Protein AF-R7QYM5-F1 (afdb_monomer_lite)

Foldseek 3Di:
DQPQQCPVVVVVVCVVPVVLVVQEDECEQPLVVLLVVLVCLLPHDDGGHYYYHHNPNVSSVCSCVSNQNNDLEDEEAQPPCLLPLHAYEHEAHPDPVSQVSQVVSVVLLRYHHYDDDDVSSVVVVVCVVPPVVSSVSNNVSSVVCVVVCSSCVVVVVVVVVVVPDD

Secondary structure (DSSP, 8-state):
-B-TT-HHHHHHHHHH-GGGGGTEEEEET-HHHHHHHHHHTTTS---SEEEEE-SSHHHHHHHHHHHGGG-S-EEE-SSGGGGSSS-EEEBPPSSGGGHHHHHHHHHHTSBPPPB-SHHHHHHHHHHHHH-HHHHHHHHHHHHHHHHTTGGGHHHHHHHHHHHT--

Radius of gyration: 17.26 Å; chains: 1; bounding box: 37×49×41 Å

Sequence (166 aa):
MNVGDYRNVWEELVKEIPEMKSLSTEHFNQWEETEHFAKEALTGEVEGIHGFWHENIFEAVYCTNLLMRSVDVLVTKPSELAFYPVPKLFIKRVGKHEMWGAIHSAEIGDGTLECRDIPHTLQMIDLFLKEDGLLFDMCDNIVKNKSIGIYDGAYKVVELAMGLKK

pLDDT: mean 94.82, std 3.65, range [67.62, 98.44]

Structure (mmCIF, N/CA/C/O backbone):
data_AF-R7QYM5-F1
#
_entry.id   AF-R7QYM5-F1
#
loop_
_atom_site.group_PDB
_atom_site.id
_atom_site.type_symbol
_atom_site.label_atom_id
_atom_site.label_alt_id
_atom_site.label_comp_id
_atom_site.label_asym_id
_atom_site.label_entity_id
_atom_site.label_seq_id
_atom_site.pdbx_PDB_ins_code
_atom_site.Cartn_x
_atom_site.Cartn_y
_atom_site.Cartn_z
_atom_site.occupancy
_atom_site.B_iso_or_equiv
_atom_site.auth_seq_id
_atom_site.auth_comp_id
_atom_site.auth_asym_id
_atom_site.auth_atom_id
_atom_site.pdbx_PDB_model_num
ATOM 1 N N . MET A 1 1 ? 3.372 0.257 -8.041 1.00 94.00 1 MET A N 1
ATOM 2 C CA . MET A 1 1 ? 4.434 0.907 -7.247 1.00 94.00 1 MET A CA 1
ATOM 3 C C . MET A 1 1 ? 4.184 2.404 -7.207 1.00 94.00 1 MET A C 1
ATOM 5 O O . MET A 1 1 ? 4.295 3.052 -8.238 1.00 94.00 1 MET A O 1
ATOM 9 N N . ASN A 1 2 ? 3.830 2.946 -6.043 1.00 94.88 2 ASN A N 1
ATOM 10 C CA . ASN A 1 2 ? 3.767 4.393 -5.834 1.00 94.88 2 ASN A CA 1
ATOM 11 C C . ASN A 1 2 ? 5.110 4.865 -5.255 1.00 94.88 2 ASN A C 1
ATOM 13 O O . ASN A 1 2 ? 5.497 4.388 -4.189 1.00 94.88 2 ASN A O 1
ATOM 17 N N . VAL A 1 3 ? 5.814 5.764 -5.948 1.00 95.25 3 VAL A N 1
ATOM 18 C CA . VAL A 1 3 ? 7.074 6.369 -5.465 1.00 95.25 3 VAL A CA 1
ATOM 19 C C . VAL A 1 3 ? 6.871 7.773 -4.877 1.00 95.25 3 VAL A C 1
ATOM 21 O O . VAL A 1 3 ? 7.838 8.471 -4.580 1.00 95.25 3 VAL A O 1
ATOM 24 N N . GLY A 1 4 ? 5.616 8.1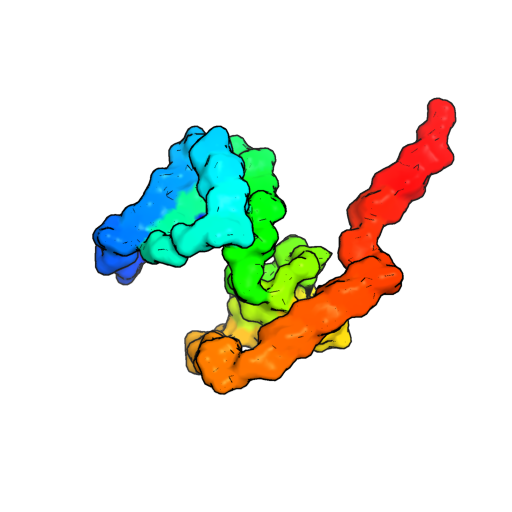88 -4.681 1.00 94.31 4 GLY A N 1
ATOM 25 C CA . GLY A 1 4 ? 5.267 9.494 -4.135 1.00 94.31 4 GLY A CA 1
ATOM 26 C C . GLY A 1 4 ? 5.723 10.625 -5.054 1.00 94.31 4 GLY A C 1
ATOM 27 O O . GLY A 1 4 ? 5.494 10.579 -6.261 1.00 94.31 4 GLY A O 1
ATOM 28 N N . ASP A 1 5 ? 6.381 11.624 -4.475 1.00 95.00 5 ASP A N 1
ATOM 29 C CA . ASP A 1 5 ? 6.978 12.774 -5.158 1.00 95.00 5 ASP A CA 1
ATOM 30 C C . ASP A 1 5 ? 8.458 12.553 -5.538 1.00 95.00 5 ASP A C 1
ATOM 32 O O . ASP A 1 5 ? 9.085 13.408 -6.166 1.00 95.00 5 ASP A O 1
ATOM 36 N N . TYR A 1 6 ? 9.011 11.363 -5.279 1.00 94.69 6 TYR A N 1
ATOM 37 C CA . TYR A 1 6 ? 10.422 11.034 -5.506 1.00 94.69 6 TYR A CA 1
ATOM 38 C C . TYR A 1 6 ? 10.674 10.323 -6.844 1.00 94.69 6 TYR A C 1
ATOM 40 O O . TYR A 1 6 ? 10.908 9.114 -6.898 1.00 94.69 6 TYR A O 1
ATOM 48 N N . ARG A 1 7 ? 10.694 11.079 -7.949 1.00 95.38 7 ARG A N 1
ATOM 49 C CA . ARG A 1 7 ? 10.944 10.529 -9.300 1.00 95.38 7 ARG A CA 1
ATOM 50 C C . ARG A 1 7 ? 12.256 9.751 -9.399 1.00 95.38 7 ARG A C 1
ATOM 52 O O . ARG A 1 7 ? 12.322 8.714 -10.054 1.00 95.38 7 ARG A O 1
ATOM 59 N N . ASN A 1 8 ? 13.291 10.244 -8.727 1.00 96.44 8 ASN A N 1
ATOM 60 C CA . ASN A 1 8 ? 14.618 9.637 -8.723 1.00 96.44 8 ASN A CA 1
ATOM 61 C C . ASN A 1 8 ? 14.597 8.189 -8.209 1.00 96.44 8 ASN A C 1
ATOM 63 O O . ASN A 1 8 ? 15.377 7.378 -8.688 1.00 96.44 8 ASN A O 1
ATOM 67 N N . VAL A 1 9 ? 13.681 7.841 -7.295 1.00 94.62 9 VAL A N 1
ATOM 68 C CA . VAL A 1 9 ? 13.543 6.465 -6.792 1.00 94.62 9 VAL A CA 1
ATOM 69 C C . VAL A 1 9 ? 13.113 5.522 -7.914 1.00 94.62 9 VAL A C 1
ATOM 71 O O . VAL A 1 9 ? 13.664 4.434 -8.045 1.00 94.62 9 VAL A O 1
ATOM 74 N N . TRP A 1 10 ? 12.168 5.933 -8.764 1.00 96.12 10 TRP A N 1
ATOM 75 C CA . TRP A 1 10 ? 11.780 5.132 -9.927 1.00 96.12 10 TRP A CA 1
ATOM 76 C C . TRP A 1 10 ? 12.926 4.982 -10.930 1.00 96.12 10 TRP A C 1
ATOM 78 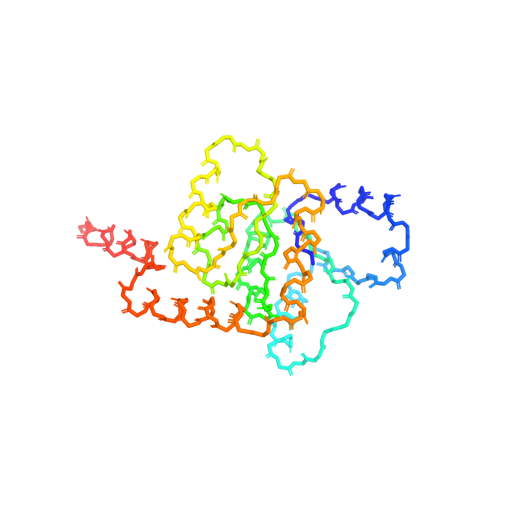O O . TRP A 1 10 ? 13.191 3.886 -11.418 1.00 96.12 10 TRP A O 1
ATOM 88 N N . GLU A 1 11 ? 13.629 6.077 -11.220 1.00 95.81 11 GLU A N 1
ATOM 89 C CA . GLU A 1 11 ? 14.757 6.071 -12.155 1.00 95.81 11 GLU A CA 1
ATOM 90 C C . GLU A 1 11 ? 15.901 5.167 -11.669 1.00 95.81 11 GLU A C 1
ATOM 92 O O . GLU A 1 11 ? 16.497 4.441 -12.467 1.00 95.81 11 GLU A O 1
ATOM 97 N N . GLU A 1 12 ? 16.179 5.165 -10.363 1.00 96.69 12 GLU A N 1
ATOM 98 C CA . GLU A 1 12 ? 17.129 4.250 -9.726 1.00 96.69 12 GLU A CA 1
ATOM 99 C C . GLU A 1 12 ? 16.670 2.791 -9.842 1.00 96.69 12 GLU A C 1
ATOM 101 O O . GLU A 1 12 ? 17.458 1.954 -10.277 1.00 96.69 12 GLU A O 1
ATOM 106 N N . LEU A 1 13 ? 15.395 2.490 -9.568 1.00 95.06 13 LEU A N 1
ATOM 107 C CA . LEU A 1 13 ? 14.843 1.135 -9.702 1.00 95.06 13 LEU A CA 1
ATOM 108 C C . LEU A 1 13 ? 14.967 0.589 -11.129 1.00 95.06 13 LEU A C 1
ATOM 110 O O . LEU A 1 13 ? 15.445 -0.526 -11.324 1.00 95.06 13 LEU A O 1
ATOM 114 N N . VAL A 1 14 ? 14.596 1.382 -12.138 1.00 95.06 14 VAL A N 1
ATOM 115 C CA . VAL A 1 14 ? 14.703 0.982 -13.552 1.00 95.06 14 VAL A CA 1
ATOM 116 C C . VAL A 1 14 ? 16.164 0.812 -13.978 1.00 95.06 14 VAL A C 1
ATOM 118 O O . VAL A 1 14 ? 16.474 -0.014 -14.835 1.00 95.06 14 VAL A O 1
ATOM 121 N N . LYS A 1 15 ? 17.086 1.581 -13.390 1.00 96.44 15 LYS A N 1
ATOM 122 C CA . LYS A 1 15 ? 18.524 1.437 -13.640 1.00 96.44 15 LYS A CA 1
ATOM 123 C C . LYS A 1 15 ? 19.097 0.172 -12.997 1.00 96.44 15 LYS A C 1
ATOM 125 O O . LYS A 1 15 ? 19.960 -0.461 -13.602 1.00 96.44 15 LYS A O 1
ATOM 130 N N . GLU A 1 16 ? 18.663 -0.166 -11.787 1.00 96.81 16 GLU A N 1
ATOM 131 C CA . GLU A 1 16 ? 19.101 -1.367 -11.067 1.00 96.81 16 GLU A CA 1
ATOM 132 C C . GLU A 1 16 ? 18.481 -2.651 -11.629 1.00 96.81 16 GLU A C 1
ATOM 134 O O . GLU A 1 16 ? 19.131 -3.695 -11.607 1.00 96.81 16 GLU A O 1
ATOM 139 N N . ILE A 1 17 ? 17.264 -2.564 -12.176 1.00 95.88 17 ILE A N 1
ATOM 140 C CA . ILE A 1 17 ? 16.510 -3.682 -12.755 1.00 95.88 17 ILE A CA 1
ATOM 141 C C . ILE A 1 17 ? 16.057 -3.303 -14.179 1.00 95.88 17 ILE A C 1
ATOM 143 O O . ILE A 1 17 ? 14.893 -2.951 -14.389 1.00 95.88 17 ILE A O 1
ATOM 147 N N . PRO A 1 18 ? 16.950 -3.347 -15.187 1.00 94.38 18 PRO A N 1
ATOM 148 C CA . PRO A 1 18 ? 16.631 -2.921 -16.553 1.00 94.38 18 PRO A CA 1
ATOM 149 C C . PRO A 1 18 ? 15.433 -3.648 -17.182 1.00 94.38 18 PRO A C 1
ATOM 151 O O . PRO A 1 18 ? 14.701 -3.060 -17.980 1.00 94.38 18 PRO A O 1
ATOM 154 N N . GLU A 1 19 ? 15.205 -4.907 -16.807 1.00 95.00 19 GLU A N 1
ATOM 155 C CA . GLU A 1 19 ? 14.088 -5.744 -17.259 1.00 95.00 19 GLU A CA 1
ATOM 156 C C . GLU A 1 19 ? 12.722 -5.188 -16.833 1.00 95.00 19 GLU A C 1
ATOM 158 O O . GLU A 1 19 ? 11.716 -5.431 -17.500 1.00 95.00 19 GLU A O 1
ATOM 163 N N . MET A 1 20 ? 12.680 -4.393 -15.758 1.00 94.38 20 MET A N 1
ATOM 164 C CA . MET A 1 20 ? 11.466 -3.732 -15.282 1.00 94.38 20 MET A CA 1
ATOM 165 C C . MET A 1 20 ? 10.869 -2.828 -16.362 1.00 94.38 20 MET A C 1
ATOM 167 O O . MET A 1 20 ? 9.651 -2.764 -16.498 1.00 94.38 20 MET A O 1
ATOM 171 N N . LYS A 1 21 ? 11.717 -2.181 -17.172 1.00 91.81 21 LYS A N 1
ATOM 172 C CA . LYS A 1 21 ? 11.295 -1.192 -18.170 1.00 91.81 21 LYS A CA 1
ATOM 173 C C . LYS A 1 21 ? 10.370 -1.765 -19.240 1.00 91.81 21 LYS A C 1
ATOM 175 O O . LYS A 1 21 ? 9.503 -1.057 -19.734 1.00 91.81 21 LYS A O 1
ATOM 180 N N . SER A 1 22 ? 10.560 -3.024 -19.636 1.00 94.06 22 SER A N 1
ATOM 181 C CA . SER A 1 22 ? 9.686 -3.659 -20.632 1.00 94.06 22 SER A CA 1
ATOM 182 C C . SER A 1 22 ? 8.383 -4.190 -20.039 1.00 94.06 22 SER A C 1
ATOM 184 O O . SER A 1 22 ? 7.503 -4.593 -20.790 1.00 94.06 22 SER A O 1
ATOM 186 N N . LEU A 1 23 ? 8.277 -4.227 -18.710 1.00 95.25 23 LEU A N 1
ATOM 187 C CA . LEU A 1 23 ? 7.117 -4.727 -17.974 1.00 95.25 23 LEU A CA 1
ATOM 188 C C . LEU A 1 23 ? 6.338 -3.603 -17.287 1.00 95.25 23 LEU A C 1
ATOM 190 O O . LEU A 1 23 ? 5.318 -3.882 -16.655 1.00 95.25 23 LEU A O 1
ATOM 194 N N . SER A 1 24 ? 6.823 -2.359 -17.367 1.00 96.44 24 SER A N 1
ATOM 195 C CA . SER A 1 24 ? 6.255 -1.238 -16.638 1.00 96.44 24 SER A CA 1
ATOM 196 C C . SER A 1 24 ? 5.418 -0.296 -17.498 1.00 96.44 24 SER A C 1
ATOM 198 O O . SER A 1 24 ? 5.742 -0.004 -18.647 1.00 96.44 24 SER A O 1
ATOM 200 N N . THR A 1 25 ? 4.345 0.216 -16.897 1.00 96.94 25 THR A N 1
ATOM 201 C CA . THR A 1 25 ? 3.546 1.333 -17.414 1.00 96.94 25 THR A CA 1
ATOM 202 C C . THR A 1 25 ? 3.657 2.499 -16.435 1.00 96.94 25 THR A C 1
ATOM 204 O O . THR A 1 25 ? 3.431 2.323 -15.236 1.00 96.94 25 THR A O 1
ATOM 207 N N . GLU A 1 26 ? 4.026 3.680 -16.926 1.00 97.00 26 GLU A N 1
ATOM 208 C CA . GLU A 1 26 ? 4.254 4.882 -16.114 1.00 97.00 26 GLU A CA 1
ATOM 209 C C . GLU A 1 26 ? 3.028 5.810 -16.145 1.00 97.00 26 GLU A C 1
ATOM 211 O O . GLU A 1 26 ? 2.658 6.318 -17.197 1.00 97.00 26 GLU A O 1
ATOM 216 N N . HIS A 1 27 ? 2.442 6.068 -14.975 1.00 96.94 27 HIS A N 1
ATOM 217 C CA . HIS A 1 27 ? 1.273 6.932 -14.741 1.00 96.94 27 HIS A CA 1
ATOM 218 C C . HIS A 1 27 ? 1.722 8.271 -14.130 1.00 96.94 27 HIS A C 1
ATOM 220 O O . HIS A 1 27 ? 1.318 8.654 -13.031 1.00 96.94 27 HIS A O 1
ATOM 226 N N . PHE A 1 28 ? 2.692 8.931 -14.765 1.00 97.56 28 PHE A N 1
ATOM 227 C CA . PHE A 1 28 ? 3.466 10.023 -14.153 1.00 97.56 28 PHE A CA 1
ATOM 228 C C . PHE A 1 28 ? 2.851 11.400 -14.378 1.00 97.56 28 PHE A C 1
ATOM 230 O O . PHE A 1 28 ? 2.682 11.809 -15.523 1.00 97.56 28 PHE A O 1
ATOM 237 N N . ASN A 1 29 ? 2.580 12.139 -13.295 1.00 97.44 29 ASN A N 1
ATOM 238 C CA . ASN A 1 29 ? 1.915 13.451 -13.318 1.00 97.44 29 ASN A CA 1
ATOM 239 C C . ASN A 1 29 ? 0.569 13.449 -14.074 1.00 97.44 29 ASN A C 1
ATOM 241 O O . ASN A 1 29 ? 0.148 14.470 -14.619 1.00 97.44 29 ASN A O 1
ATOM 245 N N . GLN A 1 30 ? -0.107 12.300 -14.125 1.00 96.38 30 GLN A N 1
ATOM 246 C CA . GLN A 1 30 ? -1.403 12.125 -14.779 1.00 96.38 30 GLN A CA 1
ATOM 247 C C . GLN A 1 30 ? -2.442 11.738 -13.725 1.00 96.38 30 GLN A C 1
ATOM 249 O O . GLN A 1 30 ? -2.755 10.564 -13.526 1.00 96.38 30 GLN A O 1
ATOM 254 N N . TRP A 1 31 ? -2.934 12.732 -12.979 1.00 97.44 31 TRP A N 1
ATOM 255 C CA . TRP A 1 31 ? -3.853 12.484 -11.865 1.00 97.44 31 TRP A CA 1
ATOM 256 C C . TRP A 1 31 ? -5.167 11.836 -12.317 1.00 97.44 31 TRP A C 1
ATOM 258 O O . TRP A 1 31 ? -5.570 10.822 -11.754 1.00 97.44 31 TRP A O 1
ATOM 268 N N . GLU A 1 32 ? -5.780 12.346 -13.389 1.00 97.94 32 GLU A N 1
ATOM 269 C CA . GLU A 1 32 ? -7.021 11.776 -13.937 1.00 97.94 32 GLU A CA 1
ATOM 270 C C . GLU A 1 32 ? -6.836 10.313 -14.381 1.00 97.94 32 GLU A C 1
ATOM 272 O O . GLU A 1 32 ? -7.713 9.478 -14.157 1.00 97.94 32 GLU A O 1
ATOM 277 N N . GLU A 1 33 ? -5.675 9.974 -14.955 1.00 97.31 33 GLU A N 1
ATOM 278 C CA . GLU A 1 33 ? -5.325 8.591 -15.304 1.00 97.31 33 GLU A CA 1
ATOM 279 C C . GLU A 1 33 ? -5.160 7.729 -14.047 1.00 97.31 33 GLU A C 1
ATOM 281 O O . GLU A 1 33 ? -5.674 6.617 -13.999 1.00 97.31 33 GLU A O 1
ATOM 286 N N . THR A 1 34 ? -4.519 8.252 -12.997 1.00 97.69 34 THR A N 1
ATOM 287 C CA . THR A 1 34 ? -4.376 7.553 -11.708 1.00 97.69 34 THR A CA 1
ATOM 288 C C . THR A 1 34 ? -5.741 7.243 -11.089 1.00 97.69 34 THR A C 1
ATOM 290 O O . THR A 1 34 ? -5.970 6.127 -10.620 1.00 97.69 34 THR A O 1
ATOM 293 N N . GLU A 1 35 ? -6.667 8.205 -11.101 1.00 97.94 35 GLU A N 1
ATOM 294 C CA . GLU A 1 35 ? -8.038 8.012 -10.617 1.00 97.94 35 GLU A CA 1
ATOM 295 C C . GLU A 1 35 ? -8.794 6.974 -11.448 1.00 97.94 35 GLU A C 1
ATOM 297 O O . GLU A 1 35 ? -9.496 6.120 -10.895 1.00 97.94 35 GLU A O 1
ATOM 302 N N . HIS A 1 36 ? -8.644 7.035 -12.773 1.00 97.81 36 HIS A N 1
ATOM 303 C CA . HIS A 1 36 ? -9.259 6.087 -13.689 1.00 97.81 36 HIS A CA 1
ATOM 304 C C . HIS A 1 36 ? -8.723 4.670 -13.468 1.00 97.81 36 HIS A C 1
ATOM 306 O O . HIS A 1 36 ? -9.510 3.760 -13.206 1.00 97.81 36 HIS A O 1
ATOM 312 N N . PHE A 1 37 ? -7.400 4.510 -13.451 1.00 97.81 37 PHE A N 1
ATOM 313 C CA . PHE A 1 37 ? -6.720 3.248 -13.187 1.00 97.81 37 PHE A CA 1
ATOM 314 C C . PHE A 1 37 ? -7.163 2.645 -11.853 1.00 97.81 37 PHE A C 1
ATOM 316 O O . PHE A 1 37 ? -7.582 1.491 -11.801 1.00 97.81 37 PHE A O 1
ATOM 323 N N . ALA A 1 38 ? -7.136 3.428 -10.768 1.00 97.38 38 ALA A N 1
ATOM 324 C CA . ALA A 1 38 ? -7.520 2.943 -9.444 1.00 97.38 38 ALA A CA 1
ATOM 325 C C . ALA A 1 38 ? -8.986 2.489 -9.391 1.00 97.38 38 ALA A C 1
ATOM 327 O O . ALA A 1 38 ? -9.328 1.580 -8.639 1.00 97.38 38 ALA A O 1
ATOM 328 N N . LYS A 1 39 ? -9.867 3.111 -10.184 1.00 97.44 39 LYS A N 1
ATOM 329 C CA . LYS A 1 39 ? -11.269 2.701 -10.296 1.00 97.44 39 LYS A CA 1
ATOM 330 C C . LYS A 1 39 ? -11.420 1.400 -11.081 1.00 97.44 39 LYS A C 1
ATOM 332 O O . LYS A 1 39 ? -12.203 0.551 -10.663 1.00 97.44 39 LYS A O 1
ATOM 337 N N . GLU A 1 40 ? -10.714 1.252 -12.199 1.00 97.50 40 GLU A N 1
ATOM 338 C CA . GLU A 1 40 ? -10.762 0.037 -13.018 1.00 97.50 40 GLU A CA 1
ATOM 339 C C . GLU A 1 40 ? -10.165 -1.164 -12.280 1.00 97.50 40 GLU A C 1
ATOM 341 O O . GLU A 1 40 ? -10.768 -2.237 -12.276 1.00 97.50 40 GLU A O 1
ATOM 346 N N . ALA A 1 41 ? -9.066 -0.959 -11.553 1.00 96.81 41 ALA A N 1
ATOM 347 C CA . ALA A 1 41 ? -8.376 -1.989 -10.779 1.00 96.81 41 ALA A CA 1
ATOM 348 C C . ALA A 1 41 ? -9.232 -2.630 -9.669 1.00 96.81 41 ALA A C 1
ATOM 350 O O . ALA A 1 41 ? -8.903 -3.708 -9.191 1.00 96.81 41 ALA A O 1
ATOM 351 N N . LEU A 1 42 ? -10.344 -2.010 -9.249 1.00 96.31 42 LEU A N 1
ATOM 352 C CA . LEU A 1 42 ? -11.246 -2.601 -8.247 1.00 96.31 42 LEU A CA 1
ATOM 353 C C . LEU A 1 42 ? -11.939 -3.878 -8.735 1.00 96.31 42 LEU A C 1
ATOM 355 O O . LEU A 1 42 ? -12.387 -4.680 -7.919 1.00 96.31 42 LEU A O 1
ATOM 359 N N . THR A 1 43 ? -12.112 -4.021 -10.048 1.00 95.69 43 THR A N 1
ATOM 360 C CA . THR A 1 43 ? -12.869 -5.133 -10.647 1.00 95.69 43 THR A CA 1
ATOM 361 C C . THR A 1 43 ? -12.218 -5.713 -11.895 1.00 95.69 43 THR A C 1
ATOM 363 O O . THR A 1 43 ? -12.593 -6.803 -12.316 1.00 95.69 43 THR A O 1
ATOM 366 N N . GLY A 1 44 ? -11.320 -4.961 -12.529 1.00 95.00 44 GLY A N 1
ATOM 367 C CA . GLY A 1 44 ? -10.568 -5.390 -13.696 1.00 95.00 44 GLY A CA 1
ATOM 368 C C . GLY A 1 44 ? -9.314 -6.165 -13.314 1.00 95.00 44 GLY A C 1
ATOM 369 O O . GLY A 1 44 ? -8.857 -6.129 -12.174 1.00 95.00 44 GLY A O 1
ATOM 370 N N . GLU A 1 45 ? -8.748 -6.850 -14.299 1.00 94.44 45 GLU A N 1
ATOM 371 C CA . GLU A 1 45 ? -7.435 -7.469 -14.167 1.00 94.44 45 GLU A CA 1
ATOM 372 C C . GLU A 1 45 ? -6.345 -6.411 -14.358 1.00 94.44 45 GLU A C 1
ATOM 374 O O . GLU A 1 45 ? -6.432 -5.553 -15.239 1.00 94.44 45 GLU A O 1
ATOM 379 N N . VAL A 1 46 ? -5.317 -6.474 -13.515 1.00 95.31 46 VAL A N 1
ATOM 380 C CA . VAL A 1 46 ? -4.131 -5.621 -13.599 1.00 95.31 46 VAL A CA 1
ATOM 381 C C . VAL A 1 46 ? -2.933 -6.522 -13.856 1.00 95.31 46 VAL A C 1
ATOM 383 O O . VAL A 1 46 ? -2.656 -7.428 -13.073 1.00 95.31 46 VAL A O 1
ATOM 386 N N . GLU A 1 47 ? -2.205 -6.254 -14.935 1.00 95.19 47 GLU A N 1
ATOM 387 C CA . GLU A 1 47 ? -1.015 -7.009 -15.323 1.00 95.19 47 GLU A CA 1
ATOM 388 C C . GLU A 1 47 ? 0.214 -6.100 -15.409 1.00 95.19 47 GLU A C 1
ATOM 390 O O . GLU A 1 47 ? 0.126 -4.929 -15.763 1.00 95.19 47 GLU A O 1
ATOM 395 N N . GLY A 1 48 ? 1.395 -6.655 -15.136 1.00 95.62 48 GLY A N 1
ATOM 396 C CA . GLY A 1 48 ? 2.651 -5.910 -15.213 1.00 95.62 48 GLY A CA 1
ATOM 397 C C . GLY A 1 48 ? 2.878 -4.954 -14.037 1.00 95.62 48 GLY A C 1
ATOM 398 O O . GLY A 1 48 ? 2.299 -5.089 -12.958 1.00 95.62 48 GLY A O 1
ATOM 399 N N . ILE A 1 49 ? 3.803 -4.009 -14.217 1.00 96.50 49 ILE A N 1
ATOM 400 C CA . ILE A 1 49 ? 4.264 -3.104 -13.159 1.00 96.50 49 ILE A CA 1
ATOM 401 C C . ILE A 1 49 ? 3.763 -1.687 -13.430 1.00 96.50 49 ILE A C 1
ATOM 403 O O . ILE A 1 49 ? 4.262 -0.984 -14.298 1.00 96.50 49 ILE A O 1
ATOM 407 N N . HIS A 1 50 ? 2.827 -1.205 -12.624 1.00 97.25 50 HIS A N 1
ATOM 408 C CA . HIS A 1 50 ? 2.327 0.163 -12.762 1.00 97.25 50 HIS A CA 1
ATOM 409 C C . HIS A 1 50 ? 3.098 1.116 -11.845 1.00 97.25 50 HIS A C 1
ATOM 411 O O . HIS A 1 50 ? 3.079 0.948 -10.623 1.00 97.25 50 HIS A O 1
ATOM 417 N N . GLY A 1 51 ? 3.814 2.081 -12.420 1.00 96.81 51 GLY A N 1
ATOM 418 C CA . GLY A 1 51 ? 4.555 3.114 -11.698 1.00 96.81 51 GLY A CA 1
ATOM 419 C C . GLY A 1 51 ? 3.735 4.387 -11.542 1.00 96.81 51 GLY A C 1
ATOM 420 O O . GLY A 1 51 ? 3.262 4.923 -12.537 1.00 96.81 51 GLY A O 1
ATOM 421 N N . PHE A 1 52 ? 3.617 4.901 -10.320 1.00 97.81 52 PHE A N 1
ATOM 422 C CA . PHE A 1 52 ? 2.926 6.158 -10.022 1.00 97.81 52 PHE A CA 1
ATOM 423 C C . PHE A 1 52 ? 3.898 7.143 -9.384 1.00 97.81 52 PHE A C 1
ATOM 425 O O . PHE A 1 52 ? 4.573 6.806 -8.407 1.00 97.81 52 PHE A O 1
ATOM 432 N N . TRP A 1 53 ? 3.944 8.351 -9.935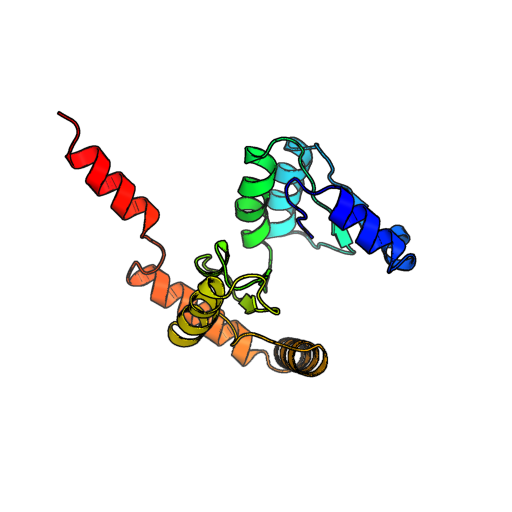 1.00 97.94 53 TRP A N 1
ATOM 433 C CA . TRP A 1 53 ? 4.711 9.478 -9.420 1.00 97.94 53 TRP A CA 1
ATOM 434 C C . TRP A 1 53 ? 3.948 10.763 -9.720 1.00 97.94 53 TRP A C 1
ATOM 436 O O . TRP A 1 53 ? 3.453 10.928 -10.837 1.00 97.94 53 TRP A O 1
ATOM 446 N N . HIS A 1 54 ? 3.882 11.663 -8.742 1.00 98.06 54 HIS A N 1
ATOM 447 C CA . HIS A 1 54 ? 3.258 12.975 -8.897 1.00 98.06 54 HIS A CA 1
ATOM 448 C C . HIS A 1 54 ? 4.132 14.050 -8.248 1.00 98.06 54 HIS A C 1
ATOM 450 O O . HIS A 1 54 ? 4.514 13.926 -7.090 1.00 98.06 54 HIS A O 1
ATOM 456 N N . GLU A 1 55 ? 4.441 15.122 -8.973 1.00 97.25 55 GLU A N 1
ATOM 457 C CA . GLU A 1 55 ? 5.168 16.288 -8.455 1.00 97.25 55 GLU A CA 1
ATOM 458 C C . GLU A 1 55 ? 4.331 17.047 -7.416 1.00 97.25 55 GLU A C 1
ATOM 460 O O . GLU A 1 55 ? 4.858 17.594 -6.447 1.00 97.25 55 GLU A O 1
ATOM 465 N N . ASN A 1 56 ? 3.006 17.058 -7.590 1.00 97.38 56 ASN A N 1
ATOM 466 C CA . ASN A 1 56 ? 2.095 17.580 -6.587 1.00 97.38 56 ASN A CA 1
ATOM 467 C C . ASN A 1 56 ? 2.054 16.630 -5.381 1.00 97.38 56 ASN A C 1
ATOM 469 O O . ASN A 1 56 ? 1.522 15.523 -5.455 1.00 97.38 56 ASN A O 1
ATOM 473 N N . ILE A 1 57 ? 2.552 17.104 -4.238 1.00 95.06 57 ILE A N 1
ATOM 474 C CA . ILE A 1 57 ? 2.617 16.329 -2.994 1.00 95.06 57 ILE A CA 1
ATOM 475 C C . ILE A 1 57 ? 1.252 15.796 -2.532 1.00 95.06 57 ILE A C 1
ATOM 477 O O . ILE A 1 57 ? 1.173 14.717 -1.945 1.00 95.06 57 ILE A O 1
ATOM 481 N N . PHE A 1 58 ? 0.161 16.519 -2.802 1.00 95.38 58 PHE A N 1
ATOM 482 C CA . PHE A 1 58 ? -1.176 16.065 -2.425 1.00 95.38 58 PHE A CA 1
ATOM 483 C C . PHE A 1 58 ? -1.603 14.864 -3.264 1.00 95.38 58 PHE A C 1
ATOM 485 O O . PHE A 1 58 ? -2.102 13.888 -2.710 1.00 95.38 58 PHE A O 1
ATOM 492 N N . GLU A 1 59 ? -1.356 14.907 -4.571 1.00 97.12 59 GLU A N 1
ATOM 493 C CA . GLU A 1 59 ? -1.627 13.801 -5.493 1.00 97.12 59 GLU A CA 1
ATOM 494 C C . GLU A 1 59 ? -0.729 12.602 -5.170 1.00 97.12 59 GLU A C 1
ATOM 496 O O . GLU A 1 59 ? -1.217 11.481 -5.040 1.00 97.12 59 GLU A O 1
ATOM 501 N N . ALA A 1 60 ? 0.561 12.838 -4.918 1.00 95.12 60 ALA A N 1
ATOM 502 C CA . ALA A 1 60 ? 1.533 11.811 -4.546 1.00 95.12 60 ALA A CA 1
ATOM 503 C C . ALA A 1 60 ? 1.102 11.003 -3.312 1.00 95.12 60 ALA A C 1
ATOM 505 O O . ALA A 1 60 ? 1.147 9.767 -3.309 1.00 95.12 60 ALA A O 1
ATOM 506 N N . VAL A 1 61 ? 0.655 11.701 -2.263 1.00 92.31 61 VAL A N 1
ATOM 507 C CA . VAL A 1 61 ? 0.187 11.074 -1.022 1.00 92.31 61 VAL A CA 1
ATOM 508 C C . VAL A 1 61 ? -1.188 10.435 -1.219 1.00 92.31 61 VAL A C 1
ATOM 510 O O . VAL A 1 61 ? -1.392 9.283 -0.828 1.00 92.31 61 VAL A O 1
ATOM 513 N N . TYR A 1 62 ? -2.132 11.150 -1.838 1.00 95.06 62 TYR A N 1
ATOM 514 C CA . TYR A 1 62 ? -3.514 10.688 -1.978 1.00 95.06 62 TYR A CA 1
ATOM 515 C C . TYR A 1 62 ? -3.658 9.512 -2.952 1.00 95.06 62 TYR A C 1
ATOM 517 O O . TYR A 1 62 ? -4.548 8.683 -2.769 1.00 95.06 62 TYR A O 1
ATOM 525 N N . CYS A 1 63 ? -2.744 9.368 -3.914 1.00 96.06 63 CYS A N 1
ATOM 526 C CA . CYS A 1 63 ? -2.636 8.206 -4.798 1.00 96.06 63 CYS A CA 1
ATOM 527 C C . CYS A 1 63 ? -2.706 6.879 -4.018 1.00 96.06 63 CYS A C 1
ATOM 529 O O . CYS A 1 63 ? -3.454 5.971 -4.382 1.00 96.06 63 CYS A O 1
ATOM 531 N N . THR A 1 64 ? -2.022 6.795 -2.871 1.00 95.00 64 THR A N 1
ATOM 532 C CA . THR A 1 64 ? -2.037 5.598 -2.014 1.00 95.00 64 THR A CA 1
ATOM 533 C C . THR A 1 64 ? -3.439 5.260 -1.502 1.00 95.00 64 THR A C 1
ATOM 535 O O . THR A 1 64 ? -3.791 4.085 -1.467 1.00 95.00 64 THR A O 1
ATOM 538 N N . ASN A 1 65 ? -4.266 6.259 -1.164 1.00 94.00 65 ASN A N 1
ATOM 539 C CA . ASN A 1 65 ? -5.644 6.040 -0.697 1.00 94.00 65 ASN A CA 1
ATOM 540 C C . ASN A 1 65 ? -6.545 5.444 -1.780 1.00 94.00 65 ASN A C 1
ATOM 542 O O . ASN A 1 65 ? -7.488 4.714 -1.473 1.00 94.00 65 ASN A O 1
ATOM 546 N N . LEU A 1 66 ? -6.287 5.784 -3.043 1.00 96.06 66 LEU A N 1
ATOM 547 C CA . LEU A 1 66 ? -7.040 5.240 -4.164 1.00 96.06 66 LEU A CA 1
ATOM 548 C C . LEU A 1 66 ? -6.592 3.809 -4.461 1.00 96.06 66 LEU A C 1
ATOM 550 O O . LEU A 1 66 ? -7.425 2.905 -4.499 1.00 96.06 66 LEU A O 1
ATOM 554 N N . LEU A 1 67 ? -5.280 3.606 -4.593 1.00 95.94 67 LEU A N 1
ATOM 555 C CA . LEU A 1 67 ? -4.692 2.332 -5.004 1.00 95.94 67 LEU A CA 1
ATOM 556 C C . LEU A 1 67 ? -4.812 1.232 -3.945 1.00 95.94 67 LEU A C 1
ATOM 558 O O . LEU A 1 67 ? -5.018 0.079 -4.299 1.00 95.94 67 LEU A O 1
ATOM 562 N N . MET A 1 68 ? -4.737 1.556 -2.647 1.00 94.81 68 MET A N 1
ATOM 563 C CA . MET A 1 68 ? -4.812 0.552 -1.567 1.00 94.81 68 MET A CA 1
ATOM 564 C C . MET A 1 68 ? -6.097 -0.293 -1.587 1.00 94.81 68 MET A C 1
ATOM 566 O O . MET A 1 68 ? -6.173 -1.314 -0.917 1.00 94.81 68 MET A O 1
ATOM 570 N N . ARG A 1 69 ? -7.139 0.162 -2.289 1.00 94.38 69 ARG A N 1
ATOM 571 C CA . ARG A 1 69 ? -8.454 -0.488 -2.326 1.00 94.38 69 ARG A CA 1
ATOM 572 C C . ARG A 1 69 ? -8.506 -1.669 -3.292 1.00 94.38 69 ARG A C 1
ATOM 574 O O . ARG A 1 69 ? -9.452 -2.443 -3.220 1.00 94.38 69 ARG A O 1
ATOM 581 N N . SER A 1 70 ? -7.533 -1.763 -4.193 1.00 94.38 70 SER A N 1
ATOM 582 C CA . SER A 1 70 ? -7.419 -2.799 -5.220 1.00 94.38 70 SER A CA 1
ATOM 583 C C . SER A 1 70 ? -6.159 -3.651 -5.040 1.00 94.38 70 SER A C 1
ATOM 585 O O . SER A 1 70 ? -5.653 -4.195 -6.015 1.00 94.38 70 SER A O 1
ATOM 587 N N . VAL A 1 71 ? -5.594 -3.710 -3.828 1.00 94.88 71 VAL A N 1
ATOM 588 C CA . VAL A 1 71 ? -4.431 -4.559 -3.529 1.00 94.88 71 VAL A CA 1
ATOM 589 C C . VAL A 1 71 ? -4.782 -5.597 -2.475 1.00 94.88 71 VAL A C 1
ATOM 591 O O . VAL A 1 71 ? -5.509 -5.299 -1.529 1.00 94.88 71 VAL A O 1
ATOM 594 N N . ASP A 1 72 ? -4.194 -6.783 -2.599 1.00 94.06 72 ASP A N 1
ATOM 595 C CA . ASP A 1 72 ? -4.298 -7.836 -1.584 1.00 94.06 72 ASP A CA 1
ATOM 596 C C . ASP A 1 72 ? -3.346 -7.591 -0.408 1.00 94.06 72 ASP A C 1
ATOM 598 O O . ASP A 1 72 ? -3.663 -7.882 0.743 1.00 94.06 72 ASP A O 1
ATOM 602 N N . VAL A 1 73 ? -2.164 -7.035 -0.693 1.00 95.69 73 VAL A N 1
ATOM 603 C CA . VAL A 1 73 ? -1.130 -6.759 0.304 1.00 95.69 73 VAL A CA 1
ATOM 604 C C . VAL A 1 73 ? -0.375 -5.473 -0.014 1.00 95.69 73 VAL A C 1
ATOM 606 O O . VAL A 1 73 ? 0.003 -5.201 -1.154 1.00 95.69 73 VAL A O 1
ATOM 609 N N . LEU A 1 74 ? -0.109 -4.681 1.021 1.00 97.00 74 LEU A N 1
ATOM 610 C CA . LEU A 1 74 ? 0.722 -3.489 0.959 1.00 97.00 74 LEU A CA 1
ATOM 611 C C . LEU A 1 74 ? 2.135 -3.795 1.468 1.00 97.00 74 LEU A C 1
ATOM 613 O O . LEU A 1 74 ? 2.338 -4.095 2.644 1.00 97.00 74 LEU A O 1
ATOM 617 N N . VAL A 1 75 ? 3.133 -3.664 0.594 1.00 96.31 75 VAL A N 1
ATOM 618 C CA . VAL A 1 75 ? 4.552 -3.768 0.967 1.00 96.31 75 VAL A CA 1
ATOM 619 C C . VAL A 1 75 ? 5.082 -2.378 1.299 1.00 96.31 75 VAL A C 1
ATOM 621 O O . VAL A 1 75 ? 5.110 -1.503 0.435 1.00 96.31 75 VAL A O 1
ATOM 624 N N . THR A 1 76 ? 5.485 -2.144 2.548 1.00 94.81 76 THR A N 1
ATOM 625 C CA . THR A 1 76 ? 5.867 -0.794 2.991 1.00 94.81 76 THR A CA 1
ATOM 626 C C . THR A 1 76 ? 6.774 -0.786 4.218 1.00 94.81 76 THR A C 1
ATOM 628 O O . THR A 1 76 ? 6.882 -1.772 4.944 1.00 94.81 76 THR A O 1
ATOM 631 N N . LYS A 1 77 ? 7.435 0.344 4.480 1.00 93.00 77 LYS A N 1
ATOM 632 C CA . LYS A 1 77 ? 8.095 0.596 5.767 1.00 93.00 77 LYS A CA 1
ATOM 633 C C . LYS A 1 77 ? 7.040 0.816 6.872 1.00 93.00 77 LYS A C 1
ATOM 635 O O . LYS A 1 77 ? 5.988 1.399 6.596 1.00 93.00 77 LYS A O 1
ATOM 640 N N . PRO A 1 78 ? 7.303 0.424 8.132 1.00 92.88 78 PRO A N 1
ATOM 641 C CA . PRO A 1 78 ? 6.319 0.439 9.226 1.00 92.88 78 PRO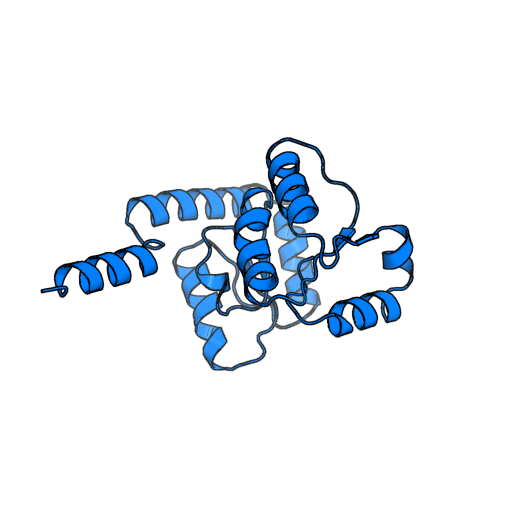 A CA 1
ATOM 642 C C . PRO A 1 78 ? 6.031 1.829 9.812 1.00 92.88 78 PRO A C 1
ATOM 644 O O . PRO A 1 78 ? 6.209 2.104 10.989 1.00 92.88 78 PRO A O 1
ATOM 647 N N . SER A 1 79 ? 5.589 2.742 8.968 1.00 91.50 79 SER A N 1
ATOM 648 C CA . SER A 1 79 ? 5.511 4.172 9.262 1.00 91.50 79 SER A CA 1
ATOM 649 C C . SER A 1 79 ? 4.074 4.676 9.132 1.00 91.50 79 SER A C 1
ATOM 651 O O . SER A 1 79 ? 3.173 4.089 9.722 1.00 91.50 79 SER A O 1
ATOM 653 N N . GLU A 1 80 ? 3.826 5.729 8.357 1.00 88.56 80 GLU A N 1
ATOM 654 C CA . GLU A 1 80 ? 2.506 6.333 8.177 1.00 88.56 80 GLU A CA 1
ATOM 655 C C . GLU A 1 80 ? 1.484 5.336 7.604 1.00 88.56 80 GLU A C 1
ATOM 657 O O . GLU A 1 80 ? 0.313 5.351 7.979 1.00 88.56 80 GLU A O 1
ATOM 662 N N . LEU A 1 81 ? 1.930 4.416 6.742 1.00 92.19 81 LEU A N 1
ATOM 663 C CA . LEU A 1 81 ? 1.067 3.403 6.125 1.00 92.19 81 LEU A CA 1
ATOM 664 C C . LEU A 1 81 ? 0.756 2.211 7.044 1.00 92.19 81 LEU A C 1
ATOM 666 O O . LEU A 1 81 ? -0.067 1.370 6.695 1.00 92.19 81 LEU A O 1
ATOM 670 N N . ALA A 1 82 ? 1.350 2.141 8.242 1.00 93.31 82 ALA A N 1
ATOM 671 C CA . ALA A 1 82 ? 1.021 1.097 9.212 1.00 93.31 82 ALA A CA 1
ATOM 672 C C . ALA A 1 82 ? -0.431 1.192 9.716 1.00 93.31 82 ALA A C 1
ATOM 674 O O . ALA A 1 82 ? -0.981 0.198 10.179 1.00 93.31 82 ALA A O 1
ATOM 675 N N . PHE A 1 83 ? -1.058 2.364 9.596 1.00 92.00 83 PHE A N 1
ATOM 676 C CA . PHE A 1 83 ? -2.420 2.629 10.067 1.00 92.00 83 PHE A CA 1
ATOM 677 C C . PHE A 1 83 ? -3.497 2.393 8.999 1.00 92.00 83 PHE A C 1
ATOM 679 O O . PHE A 1 83 ? -4.668 2.692 9.233 1.00 92.00 83 PHE A O 1
ATOM 686 N N . TYR A 1 84 ? -3.115 1.904 7.816 1.00 94.19 84 TYR A N 1
ATOM 687 C CA . TYR A 1 84 ? -4.049 1.674 6.719 1.00 94.19 84 TYR A CA 1
ATOM 688 C C . TYR A 1 84 ? -4.719 0.297 6.878 1.00 94.19 84 TYR A C 1
ATOM 690 O O . TYR A 1 84 ? -4.021 -0.674 7.178 1.00 94.19 84 TYR A O 1
ATOM 698 N N . PRO A 1 85 ? -6.049 0.191 6.676 1.00 95.75 85 PRO A N 1
ATOM 699 C CA . PRO A 1 85 ? -6.807 -1.057 6.804 1.00 95.75 85 PRO A CA 1
ATOM 700 C C . PRO A 1 85 ? -6.624 -1.959 5.572 1.00 95.75 85 PRO A C 1
ATOM 702 O O . PRO A 1 85 ? -7.551 -2.168 4.794 1.00 95.75 85 PRO A O 1
ATOM 705 N N . VAL A 1 86 ? -5.406 -2.452 5.379 1.00 97.06 86 VAL A N 1
ATOM 706 C CA . VAL A 1 86 ? -5.001 -3.364 4.301 1.00 97.06 86 VAL A CA 1
ATOM 707 C C . VAL A 1 86 ? -3.964 -4.339 4.872 1.00 97.06 86 VAL A C 1
ATOM 709 O O . VAL A 1 86 ? -3.191 -3.914 5.737 1.00 97.06 86 VAL A O 1
ATOM 712 N N . PRO A 1 87 ? -3.921 -5.619 4.456 1.00 97.44 87 PRO A N 1
ATOM 713 C CA . PRO A 1 87 ? -2.864 -6.532 4.884 1.00 97.44 87 PRO A CA 1
ATOM 714 C C . PRO A 1 87 ? -1.484 -5.961 4.545 1.00 97.44 87 PRO A C 1
ATOM 716 O O . PRO A 1 87 ? -1.281 -5.451 3.441 1.00 97.44 87 PRO A O 1
ATOM 719 N N . LYS A 1 88 ? -0.525 -6.007 5.478 1.00 97.50 88 LYS A N 1
ATOM 720 C CA . LYS A 1 88 ? 0.795 -5.367 5.284 1.00 97.50 88 LYS A CA 1
ATOM 721 C C . LYS A 1 88 ? 1.959 -6.330 5.433 1.00 97.50 88 LYS A C 1
ATOM 723 O O . LYS A 1 88 ? 2.089 -6.995 6.458 1.00 97.50 88 LYS A O 1
ATOM 728 N N . LEU A 1 89 ? 2.880 -6.279 4.471 1.00 97.38 89 LEU A N 1
ATOM 729 C CA . LEU A 1 89 ? 4.238 -6.800 4.605 1.00 97.38 89 LEU A CA 1
ATOM 730 C C . LEU A 1 89 ? 5.171 -5.644 4.960 1.00 97.38 89 LEU A C 1
ATOM 732 O O . LEU A 1 89 ? 5.417 -4.759 4.135 1.00 97.38 89 LEU A O 1
ATOM 736 N N . PHE A 1 90 ? 5.732 -5.659 6.169 1.00 97.31 90 PHE A N 1
ATOM 737 C CA . PHE A 1 90 ? 6.679 -4.618 6.560 1.00 97.31 90 PHE A CA 1
ATOM 738 C C . PHE A 1 90 ? 8.104 -4.947 6.154 1.00 97.31 90 PHE A C 1
ATOM 740 O O . PHE A 1 90 ? 8.696 -5.904 6.653 1.00 97.31 90 PHE A O 1
ATOM 747 N N . ILE A 1 91 ? 8.677 -4.098 5.306 1.00 95.00 91 ILE A N 1
ATOM 748 C CA . ILE A 1 91 ? 10.108 -4.108 5.002 1.00 95.00 91 ILE A CA 1
ATOM 749 C C . ILE A 1 91 ? 10.883 -3.288 6.032 1.00 95.00 91 ILE A C 1
ATOM 751 O O . ILE A 1 91 ? 10.316 -2.534 6.828 1.00 95.00 91 ILE A O 1
ATOM 755 N N . LYS A 1 92 ? 12.207 -3.436 6.001 1.00 93.88 92 LYS A N 1
ATOM 756 C CA . LYS A 1 92 ? 13.131 -2.753 6.902 1.00 93.88 92 LYS A CA 1
ATOM 757 C C . LYS A 1 92 ? 12.840 -1.252 6.988 1.00 93.88 92 LYS A C 1
ATOM 759 O O . LYS A 1 92 ? 12.789 -0.548 5.980 1.00 93.88 92 LYS A O 1
ATOM 764 N N . ARG A 1 93 ? 12.715 -0.764 8.219 1.00 91.62 93 ARG A N 1
ATOM 765 C CA . ARG A 1 93 ? 12.493 0.653 8.518 1.00 91.62 93 ARG A CA 1
ATOM 766 C C . ARG A 1 93 ? 13.721 1.521 8.233 1.00 91.62 93 ARG A C 1
ATOM 768 O O . ARG A 1 93 ? 14.859 1.047 8.287 1.00 91.62 93 ARG A O 1
ATOM 775 N N . VAL A 1 94 ? 13.491 2.817 8.042 1.00 87.06 94 VAL A N 1
ATOM 776 C CA . VAL A 1 94 ? 14.547 3.834 7.901 1.00 87.06 94 VAL A CA 1
ATOM 777 C C . VAL A 1 94 ? 14.828 4.485 9.258 1.00 87.06 94 VAL A C 1
ATOM 779 O O . VAL A 1 94 ? 15.983 4.649 9.658 1.00 87.06 94 VAL A O 1
ATOM 782 N N . GLY A 1 95 ? 13.773 4.815 10.008 1.00 84.88 95 GLY A N 1
ATOM 783 C CA . GLY A 1 95 ? 13.839 5.480 11.307 1.00 84.88 95 GLY A CA 1
ATOM 784 C C . GLY A 1 95 ? 13.545 4.545 12.482 1.00 84.88 95 GLY A C 1
ATOM 785 O O . GLY A 1 95 ? 12.731 3.632 12.397 1.00 84.88 95 GLY A O 1
ATOM 786 N N . LYS A 1 96 ? 14.161 4.788 13.651 1.00 80.81 96 LYS A N 1
ATOM 787 C CA . LYS A 1 96 ? 13.880 3.993 14.869 1.00 80.81 96 LYS A CA 1
ATOM 788 C C . LYS A 1 96 ? 12.429 4.111 15.354 1.00 80.81 96 LYS A C 1
ATOM 790 O O . LYS A 1 96 ? 11.924 3.156 15.933 1.00 80.81 96 LYS A O 1
ATOM 795 N N . HIS A 1 97 ? 11.781 5.256 15.128 1.00 83.00 97 HIS A N 1
ATOM 796 C CA . HIS A 1 97 ? 10.407 5.513 15.572 1.00 83.00 97 HIS A CA 1
ATOM 797 C C . HIS A 1 97 ? 9.365 4.670 14.817 1.00 83.00 97 HIS A C 1
ATOM 799 O O . HIS A 1 97 ? 8.302 4.399 15.361 1.00 83.00 97 HIS A O 1
ATOM 805 N N . GLU A 1 98 ? 9.700 4.184 13.620 1.00 87.12 98 GLU A N 1
ATOM 806 C CA . GLU A 1 98 ? 8.832 3.351 12.776 1.00 87.12 98 GLU A CA 1
ATOM 807 C C . GLU A 1 98 ? 8.706 1.908 13.311 1.00 87.12 98 GLU A C 1
ATOM 809 O O . GLU A 1 98 ? 7.798 1.174 12.950 1.00 87.12 98 GLU A O 1
ATOM 814 N N . MET A 1 99 ? 9.573 1.466 14.232 1.00 88.94 99 MET A N 1
ATOM 815 C CA . MET A 1 99 ? 9.496 0.103 14.792 1.00 88.94 99 MET A CA 1
ATOM 816 C C . MET A 1 99 ? 8.116 -0.211 15.396 1.00 88.94 99 MET A C 1
ATOM 818 O O . MET A 1 99 ? 7.636 -1.341 15.309 1.00 88.94 99 MET A O 1
ATOM 822 N N . TRP A 1 100 ? 7.475 0.794 15.992 1.00 92.25 100 TRP A N 1
ATOM 823 C CA . TRP A 1 100 ? 6.181 0.640 16.648 1.00 92.25 100 TRP A CA 1
ATOM 824 C C . TRP A 1 100 ? 5.039 0.371 15.670 1.00 92.25 100 TRP A C 1
ATOM 826 O O . TRP A 1 100 ? 4.098 -0.316 16.050 1.00 92.25 100 TRP A O 1
ATOM 836 N N . GLY A 1 101 ? 5.131 0.834 14.419 1.00 93.62 101 GLY A N 1
ATOM 837 C CA . GLY A 1 101 ? 4.098 0.580 13.412 1.00 93.62 101 GLY A CA 1
ATOM 838 C C . GLY A 1 101 ? 3.976 -0.905 13.065 1.00 93.62 101 GLY A C 1
ATOM 839 O O . GLY A 1 101 ? 2.865 -1.427 12.986 1.00 93.62 101 GLY A O 1
ATOM 840 N N . ALA A 1 102 ? 5.112 -1.603 12.939 1.00 93.06 102 ALA A N 1
ATOM 841 C CA . ALA A 1 102 ? 5.144 -3.043 12.672 1.00 93.06 102 ALA A CA 1
ATOM 842 C C . ALA A 1 102 ? 4.624 -3.841 13.869 1.00 93.06 102 ALA A C 1
ATOM 844 O O . ALA A 1 102 ? 3.807 -4.738 13.700 1.00 93.06 102 ALA A O 1
ATOM 845 N N . ILE A 1 103 ? 5.082 -3.498 15.080 1.00 94.31 103 ILE A N 1
ATOM 846 C CA . ILE A 1 103 ? 4.639 -4.168 16.311 1.00 94.31 103 ILE A CA 1
ATOM 847 C C . ILE A 1 103 ? 3.128 -4.010 16.468 1.00 94.31 103 ILE 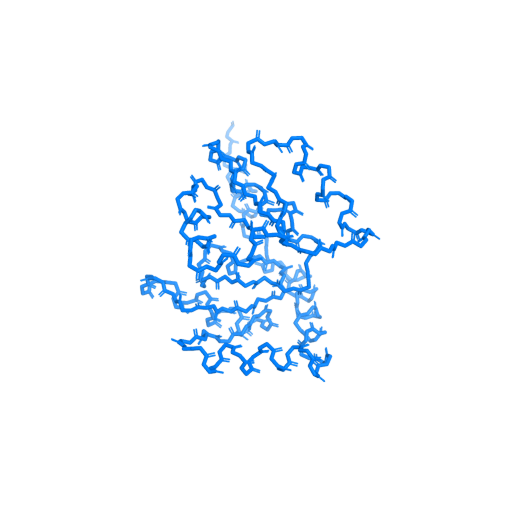A C 1
ATOM 849 O O . ILE A 1 103 ? 2.429 -5.003 16.620 1.00 94.31 103 ILE A O 1
ATOM 853 N N . HIS A 1 104 ? 2.624 -2.782 16.353 1.00 95.12 104 HIS A N 1
ATOM 854 C CA . HIS A 1 104 ? 1.203 -2.505 16.502 1.00 95.12 104 HIS A CA 1
ATOM 855 C C . HIS A 1 104 ? 0.354 -3.241 15.459 1.00 95.12 104 HIS A C 1
ATOM 857 O O . HIS A 1 104 ? -0.643 -3.860 15.813 1.00 95.12 104 HIS A O 1
ATOM 863 N N . SER A 1 105 ? 0.772 -3.228 14.190 1.00 96.31 105 SER A N 1
ATOM 864 C CA . SER A 1 105 ? 0.062 -3.938 13.117 1.00 96.31 105 SER A CA 1
ATOM 865 C C . SER A 1 105 ? 0.036 -5.455 13.338 1.00 96.31 105 SER A C 1
ATOM 867 O O . SER A 1 105 ? -0.982 -6.104 13.118 1.00 96.31 105 SER A O 1
ATOM 869 N N . ALA A 1 106 ? 1.140 -6.029 13.825 1.00 95.69 106 ALA A N 1
ATOM 870 C CA . ALA A 1 106 ? 1.193 -7.443 14.181 1.00 95.69 106 ALA A CA 1
ATOM 871 C C . ALA A 1 106 ? 0.302 -7.770 15.394 1.00 95.69 106 ALA A C 1
ATOM 873 O O . ALA A 1 106 ? -0.348 -8.810 15.411 1.00 95.69 106 ALA A O 1
ATOM 874 N N . GLU A 1 107 ? 0.229 -6.882 16.392 1.00 96.69 107 GLU A N 1
ATOM 875 C CA . GLU A 1 107 ? -0.638 -7.039 17.569 1.00 96.69 107 GLU A CA 1
ATOM 876 C C . GLU A 1 107 ? -2.128 -7.010 17.215 1.00 96.69 107 GLU A C 1
ATOM 878 O O . GLU A 1 107 ? -2.903 -7.791 17.766 1.00 96.69 107 GLU A O 1
ATOM 883 N N . ILE A 1 108 ? -2.535 -6.123 16.300 1.00 97.06 108 ILE A N 1
ATOM 884 C CA . ILE A 1 108 ? -3.928 -6.041 15.834 1.00 97.06 108 ILE A CA 1
ATOM 885 C C . ILE A 1 108 ? -4.227 -7.015 14.687 1.00 97.06 108 ILE A C 1
ATOM 887 O O . ILE A 1 108 ? -5.379 -7.122 14.268 1.00 97.06 108 ILE A O 1
ATOM 891 N N . GLY A 1 109 ? -3.208 -7.729 14.206 1.00 97.25 109 GLY A N 1
ATOM 892 C CA . GLY A 1 109 ? -3.329 -8.840 13.272 1.00 97.25 109 GLY A CA 1
ATOM 893 C C . GLY A 1 109 ? -3.544 -8.452 11.812 1.00 97.25 109 GLY A C 1
ATOM 894 O O . GLY A 1 109 ? -4.054 -9.278 11.067 1.00 97.25 109 GLY A O 1
ATOM 895 N N . ASP A 1 110 ? -3.184 -7.239 11.390 1.00 97.31 110 ASP A N 1
ATOM 896 C CA . ASP A 1 110 ? -3.345 -6.769 10.003 1.00 97.31 110 ASP A CA 1
ATOM 897 C C . ASP A 1 110 ? -2.009 -6.585 9.256 1.00 97.31 110 ASP A C 1
ATOM 899 O O . ASP A 1 110 ? -1.970 -6.106 8.122 1.00 97.31 110 ASP A O 1
ATOM 903 N N . GLY A 1 111 ? -0.887 -6.959 9.870 1.00 96.81 111 GLY A N 1
ATOM 904 C CA . GLY A 1 111 ? 0.410 -6.929 9.210 1.00 96.81 111 GLY A CA 1
ATOM 905 C C . GLY A 1 111 ? 1.436 -7.863 9.831 1.00 96.81 111 GLY A C 1
ATOM 906 O O . GLY A 1 111 ? 1.246 -8.420 10.910 1.00 96.81 111 GLY A O 1
ATOM 907 N N . THR A 1 112 ? 2.548 -8.035 9.126 1.00 96.31 112 THR A N 1
ATOM 908 C CA . THR A 1 112 ? 3.665 -8.869 9.574 1.00 96.31 112 THR A CA 1
ATOM 909 C C . THR A 1 112 ? 4.477 -8.189 10.680 1.00 96.31 112 THR A C 1
ATOM 911 O O . THR A 1 112 ? 4.356 -6.994 10.944 1.00 96.31 112 THR A O 1
ATOM 914 N N . LEU A 1 113 ? 5.411 -8.924 11.285 1.00 94.31 113 LEU A N 1
ATOM 915 C CA . LEU A 1 113 ? 6.564 -8.274 11.908 1.00 94.31 113 LEU A CA 1
ATOM 916 C C . LEU A 1 113 ? 7.473 -7.667 10.826 1.00 94.31 113 LEU A C 1
ATOM 918 O O . LEU A 1 113 ? 7.385 -8.003 9.644 1.00 94.31 113 LEU A O 1
ATOM 922 N N . GLU A 1 114 ? 8.372 -6.774 11.230 1.00 95.31 114 GLU A N 1
ATOM 923 C CA . GLU A 1 114 ? 9.342 -6.176 10.311 1.00 95.31 114 GLU A CA 1
ATOM 924 C C . GLU A 1 114 ? 10.316 -7.224 9.748 1.00 95.31 114 GLU A C 1
ATOM 926 O O . GLU A 1 114 ? 11.101 -7.835 10.486 1.00 95.31 114 GLU A O 1
ATOM 931 N N . CYS A 1 115 ? 10.327 -7.351 8.422 1.00 95.56 115 CYS A N 1
ATOM 932 C CA . CYS A 1 115 ? 11.301 -8.123 7.665 1.00 95.56 115 CYS A CA 1
ATOM 933 C C . CYS A 1 115 ? 12.591 -7.308 7.510 1.00 95.56 115 CYS A C 1
ATOM 935 O O . CYS A 1 115 ? 12.650 -6.317 6.780 1.00 95.56 115 CYS A O 1
ATOM 937 N N . ARG A 1 116 ? 13.642 -7.696 8.242 1.00 91.50 116 ARG A N 1
ATOM 938 C CA . ARG A 1 116 ? 14.897 -6.923 8.335 1.00 91.50 116 ARG A CA 1
ATOM 939 C C . ARG A 1 116 ? 15.922 -7.265 7.254 1.00 91.50 116 ARG A C 1
ATOM 941 O O . ARG A 1 116 ? 16.893 -6.521 7.097 1.00 91.50 116 ARG A O 1
ATOM 948 N N . ASP A 1 117 ? 15.719 -8.370 6.547 1.00 93.31 117 ASP A N 1
ATOM 949 C CA . ASP A 1 117 ? 16.603 -8.887 5.510 1.00 93.31 117 ASP A CA 1
ATOM 950 C C . ASP A 1 117 ? 15.812 -9.575 4.386 1.00 93.31 117 ASP A C 1
ATOM 952 O O . ASP A 1 117 ? 14.617 -9.847 4.511 1.00 93.31 117 ASP A O 1
ATOM 956 N N . ILE A 1 118 ? 16.493 -9.805 3.261 1.00 94.19 118 ILE A N 1
ATOM 957 C CA . ILE A 1 118 ? 15.901 -10.382 2.049 1.00 94.19 118 ILE A CA 1
ATOM 958 C C . ILE A 1 118 ? 15.361 -11.802 2.294 1.00 94.19 118 ILE A C 1
ATOM 960 O O . ILE A 1 118 ? 14.221 -12.043 1.901 1.00 94.19 118 ILE A O 1
ATOM 964 N N . PRO A 1 119 ? 16.095 -12.735 2.940 1.00 95.88 119 PRO A N 1
ATOM 965 C CA . PRO A 1 119 ? 15.574 -14.078 3.195 1.00 95.88 119 PRO A CA 1
ATOM 966 C C . PRO A 1 119 ? 14.255 -14.083 3.971 1.00 95.88 119 PRO A C 1
ATOM 968 O O . PRO A 1 119 ? 13.339 -14.807 3.592 1.00 95.88 119 PRO A O 1
ATOM 971 N N . HIS A 1 120 ? 14.131 -13.252 5.010 1.00 94.81 120 HIS A N 1
ATOM 972 C CA . HIS A 1 120 ? 12.891 -13.140 5.773 1.00 94.81 120 HIS A CA 1
ATOM 973 C C . HIS A 1 120 ? 11.749 -12.563 4.920 1.00 94.81 120 HIS A C 1
ATOM 975 O O . HIS A 1 120 ? 10.650 -13.113 4.925 1.00 94.81 120 HIS A O 1
ATOM 981 N N . THR A 1 121 ? 12.005 -11.516 4.127 1.00 95.38 121 THR A N 1
ATOM 982 C CA . THR A 1 121 ? 10.999 -10.970 3.198 1.00 95.38 121 THR A CA 1
ATOM 983 C C . THR A 1 121 ? 10.519 -12.031 2.207 1.00 95.38 121 THR A C 1
ATOM 985 O O . THR A 1 121 ? 9.316 -12.201 2.031 1.00 95.38 121 THR A O 1
ATOM 988 N N . LEU A 1 122 ? 11.440 -12.779 1.591 1.00 95.88 122 LEU A N 1
ATOM 989 C CA . LEU A 1 122 ? 11.098 -13.844 0.644 1.00 95.88 122 LEU A CA 1
ATOM 990 C C . LEU A 1 122 ? 10.303 -14.966 1.313 1.00 95.88 122 LEU A C 1
ATOM 992 O O . LEU A 1 122 ? 9.344 -15.452 0.728 1.00 95.88 122 LEU A O 1
ATOM 996 N N . GLN A 1 123 ? 10.649 -15.337 2.548 1.00 95.00 123 GLN A N 1
ATOM 997 C CA . GLN A 1 123 ? 9.886 -16.317 3.318 1.00 95.00 123 GLN A CA 1
ATOM 998 C C . GLN A 1 123 ? 8.445 -15.850 3.570 1.00 95.00 123 GLN A C 1
ATOM 1000 O O . GLN A 1 123 ? 7.521 -16.648 3.442 1.00 95.00 123 GLN A O 1
ATOM 1005 N N . MET A 1 124 ? 8.240 -14.574 3.909 1.00 95.31 124 MET A N 1
ATOM 1006 C CA . MET A 1 124 ? 6.894 -14.028 4.114 1.00 95.31 124 MET A CA 1
ATOM 1007 C C . MET A 1 124 ? 6.085 -13.961 2.817 1.00 95.31 124 MET A C 1
ATOM 1009 O O . MET A 1 124 ? 4.901 -14.285 2.835 1.00 95.31 124 MET A O 1
ATOM 1013 N N . ILE A 1 125 ? 6.714 -13.593 1.696 1.00 95.19 125 ILE A N 1
ATOM 1014 C CA . ILE A 1 125 ? 6.068 -13.637 0.375 1.00 95.19 125 ILE A CA 1
ATOM 1015 C C . ILE A 1 125 ? 5.659 -15.075 0.040 1.00 95.19 125 ILE A C 1
ATOM 1017 O O . ILE A 1 125 ? 4.524 -15.312 -0.359 1.00 95.19 125 ILE A O 1
ATOM 1021 N N . ASP A 1 126 ? 6.552 -16.040 0.257 1.00 95.19 126 ASP A N 1
ATOM 1022 C CA . ASP A 1 126 ? 6.266 -17.458 0.042 1.00 95.19 126 ASP A CA 1
ATOM 1023 C C . ASP A 1 126 ? 5.080 -17.944 0.882 1.00 95.19 126 ASP A C 1
ATOM 1025 O O . ASP A 1 126 ? 4.270 -18.721 0.385 1.00 95.19 126 ASP A O 1
ATOM 1029 N N . LEU A 1 127 ? 4.968 -17.492 2.134 1.00 94.50 127 LEU A N 1
ATOM 1030 C CA . LEU A 1 127 ? 3.823 -17.806 2.987 1.00 94.50 127 LEU A CA 1
ATOM 1031 C C . LEU A 1 127 ? 2.532 -17.219 2.418 1.00 94.50 127 LEU A C 1
ATOM 1033 O O . LEU A 1 127 ? 1.565 -17.954 2.284 1.00 94.50 127 LEU A O 1
ATOM 1037 N N . PHE A 1 128 ? 2.521 -15.947 2.013 1.00 94.69 128 PHE A N 1
ATOM 1038 C CA . PHE A 1 128 ? 1.334 -15.344 1.394 1.00 94.69 128 PHE A CA 1
ATOM 1039 C C . PHE A 1 128 ? 0.908 -16.025 0.091 1.00 94.69 128 PHE A C 1
ATOM 1041 O O . PHE A 1 128 ? -0.280 -16.078 -0.198 1.00 94.69 128 PHE A O 1
ATOM 1048 N N . LEU A 1 129 ? 1.855 -16.552 -0.688 1.00 92.81 129 LEU A N 1
ATOM 1049 C CA . LEU A 1 129 ? 1.557 -17.242 -1.946 1.00 92.81 129 LEU A CA 1
ATOM 1050 C C . LEU A 1 129 ? 1.092 -18.692 -1.762 1.00 92.81 129 LEU A C 1
ATOM 1052 O O . LEU A 1 129 ? 0.447 -19.236 -2.655 1.00 92.81 129 LEU A O 1
ATOM 1056 N N . LYS A 1 130 ? 1.491 -19.351 -0.668 1.00 92.12 130 LYS A N 1
ATOM 1057 C CA . LYS A 1 130 ? 1.252 -20.789 -0.446 1.00 92.12 130 LYS A CA 1
ATOM 1058 C C . LYS A 1 130 ? 0.156 -21.070 0.578 1.00 92.12 130 LYS A C 1
ATOM 1060 O O . LYS A 1 130 ? -0.430 -22.146 0.533 1.00 92.12 130 LYS A O 1
ATOM 1065 N N . GLU A 1 131 ? -0.079 -20.144 1.502 1.00 89.25 131 GLU A N 1
ATOM 1066 C CA . GLU A 1 131 ? -0.991 -20.299 2.633 1.00 89.25 131 GLU A CA 1
ATOM 1067 C C . GLU A 1 131 ? -2.085 -19.227 2.570 1.00 89.25 131 GLU A C 1
ATOM 1069 O O . GLU A 1 131 ? -1.909 -18.106 3.053 1.00 89.25 131 GLU A O 1
ATOM 1074 N N . ASP A 1 132 ? -3.249 -19.586 2.030 1.00 80.00 132 ASP A N 1
ATOM 1075 C CA . ASP A 1 132 ? -4.373 -18.650 1.895 1.00 80.00 132 ASP A CA 1
ATOM 1076 C C . ASP A 1 132 ? -4.864 -18.116 3.257 1.00 80.00 132 ASP A C 1
ATOM 1078 O O . ASP A 1 132 ? -5.313 -16.975 3.380 1.00 80.00 132 ASP A O 1
ATOM 1082 N N . GLY A 1 133 ? -4.753 -18.936 4.310 1.00 91.62 133 GLY A N 1
ATOM 1083 C CA . GLY A 1 133 ? -5.282 -18.622 5.639 1.00 91.62 133 GLY A CA 1
ATOM 1084 C C . GLY A 1 133 ? -4.695 -17.352 6.253 1.00 91.62 133 GLY A C 1
ATOM 1085 O O . GLY A 1 133 ? -5.411 -16.617 6.922 1.00 91.62 133 GLY A O 1
ATOM 1086 N N . LEU A 1 134 ? -3.423 -17.039 5.984 1.00 93.31 134 LEU A N 1
ATOM 1087 C CA . LEU A 1 134 ? -2.765 -15.896 6.617 1.00 93.31 134 LEU A CA 1
ATOM 1088 C C . LEU A 1 134 ? -3.331 -14.553 6.133 1.00 93.31 134 LEU A C 1
ATOM 1090 O O . LEU A 1 134 ? -3.571 -13.662 6.947 1.00 93.31 134 LEU A O 1
ATOM 1094 N N . LEU A 1 135 ? -3.548 -14.396 4.823 1.00 94.38 135 LEU A N 1
ATOM 1095 C CA . LEU A 1 135 ? -4.138 -13.172 4.272 1.00 94.38 135 LEU A CA 1
ATOM 1096 C C . LEU A 1 135 ? -5.617 -13.049 4.651 1.00 94.38 135 LEU A C 1
ATOM 1098 O O . LEU A 1 135 ? -6.064 -11.953 4.989 1.00 94.38 135 LEU A O 1
ATOM 1102 N N . PHE A 1 136 ? -6.360 -14.160 4.670 1.00 96.00 136 PHE A N 1
ATOM 1103 C CA . PHE A 1 136 ? -7.749 -14.153 5.133 1.00 96.00 136 PHE A CA 1
ATOM 1104 C C . PHE A 1 136 ? -7.869 -13.757 6.606 1.00 96.00 136 PHE A C 1
ATOM 1106 O O . PHE A 1 136 ? -8.673 -12.882 6.923 1.00 96.00 136 PHE A O 1
ATOM 1113 N N . ASP A 1 137 ? -7.018 -14.294 7.482 1.00 96.94 137 ASP A N 1
ATOM 1114 C CA . ASP A 1 137 ? -6.978 -13.909 8.895 1.00 96.94 137 ASP A CA 1
ATOM 1115 C C . ASP A 1 137 ? -6.672 -12.409 9.059 1.00 96.94 137 ASP A C 1
ATOM 1117 O O . ASP A 1 137 ? -7.285 -11.730 9.889 1.00 96.94 137 ASP A O 1
ATOM 1121 N N . MET A 1 138 ? -5.757 -11.855 8.249 1.00 97.62 138 MET A N 1
ATOM 1122 C CA . MET A 1 138 ? -5.478 -10.413 8.246 1.00 97.62 138 MET A CA 1
ATOM 1123 C C . MET A 1 138 ? -6.700 -9.592 7.825 1.00 97.62 138 MET A C 1
ATOM 1125 O O . MET A 1 138 ? -7.033 -8.604 8.481 1.00 97.62 138 MET A O 1
ATOM 1129 N N . CYS A 1 139 ? -7.399 -10.007 6.769 1.00 97.12 139 CYS A N 1
ATOM 1130 C CA . CYS A 1 139 ? -8.633 -9.366 6.317 1.00 97.12 139 CYS A CA 1
ATOM 1131 C C . CYS A 1 139 ? -9.737 -9.415 7.384 1.00 97.12 139 CYS A C 1
ATOM 1133 O O . CYS A 1 139 ? -10.364 -8.391 7.668 1.00 97.12 139 CYS A O 1
ATOM 1135 N N . ASP A 1 140 ? -9.938 -10.563 8.032 1.00 98.12 140 ASP A N 1
ATOM 1136 C CA . ASP A 1 140 ? -10.919 -10.724 9.108 1.00 98.12 140 ASP A CA 1
ATOM 1137 C C . ASP A 1 140 ? -10.598 -9.816 10.302 1.00 98.12 140 ASP A C 1
ATOM 1139 O O . ASP A 1 140 ? -11.484 -9.145 10.851 1.00 98.12 140 ASP A O 1
ATOM 1143 N N . ASN A 1 141 ? -9.317 -9.719 10.671 1.00 98.38 141 ASN A N 1
ATOM 1144 C CA . ASN A 1 141 ? -8.861 -8.785 11.695 1.00 98.38 141 ASN A CA 1
ATOM 1145 C C . ASN A 1 141 ? -9.114 -7.332 11.291 1.00 98.38 141 ASN A C 1
ATOM 1147 O O . ASN A 1 141 ? -9.612 -6.571 12.115 1.00 98.38 141 ASN A O 1
ATOM 1151 N N . ILE A 1 142 ? -8.862 -6.938 10.040 1.00 98.19 142 ILE A N 1
ATOM 1152 C CA . ILE A 1 142 ? -9.159 -5.581 9.548 1.00 98.19 142 ILE A CA 1
ATOM 1153 C C . ILE A 1 142 ? -10.651 -5.262 9.688 1.00 98.19 142 ILE A C 1
ATOM 1155 O O . ILE A 1 142 ? -11.013 -4.210 10.224 1.00 98.19 142 ILE A O 1
ATOM 1159 N N . VAL A 1 143 ? -11.537 -6.170 9.272 1.00 98.19 143 VAL A N 1
ATOM 1160 C CA . VAL A 1 143 ? -12.994 -5.982 9.392 1.00 98.19 143 VAL A CA 1
ATOM 1161 C C . VAL A 1 143 ? -13.403 -5.843 10.862 1.00 98.19 143 VAL A C 1
ATOM 1163 O O . VAL A 1 143 ? -14.146 -4.924 11.228 1.00 98.19 143 VAL A O 1
ATOM 1166 N N . LYS A 1 144 ? -12.867 -6.699 11.736 1.00 98.44 144 LYS A N 1
ATOM 1167 C CA . LYS A 1 144 ? -13.110 -6.641 13.182 1.00 98.44 144 LYS A CA 1
ATOM 1168 C C . LYS A 1 144 ? -12.586 -5.345 13.804 1.00 98.44 144 LYS A C 1
ATOM 1170 O O . LYS A 1 144 ? -13.325 -4.675 14.525 1.00 98.44 144 LYS A O 1
ATOM 1175 N N . ASN A 1 145 ? -11.354 -4.955 13.498 1.00 98.06 145 ASN A N 1
ATOM 1176 C CA . ASN A 1 145 ? -10.707 -3.736 13.980 1.00 98.06 145 ASN A CA 1
ATOM 1177 C C . ASN A 1 145 ? -11.473 -2.489 13.533 1.00 98.06 145 ASN A C 1
ATOM 1179 O O . ASN A 1 145 ? -11.674 -1.561 14.321 1.00 98.06 145 ASN A O 1
ATOM 1183 N N . LYS A 1 146 ? -11.990 -2.486 12.298 1.00 97.12 146 LYS A N 1
ATOM 1184 C CA . LYS A 1 146 ? -12.878 -1.427 11.817 1.00 97.12 146 LYS A CA 1
ATOM 1185 C C . LYS A 1 146 ? -14.170 -1.360 12.630 1.00 97.12 146 LYS A C 1
ATOM 1187 O O . LYS A 1 146 ? -14.582 -0.260 12.989 1.00 97.12 146 LYS A O 1
ATOM 1192 N N . SER A 1 147 ? -14.784 -2.499 12.958 1.00 97.62 147 SER A N 1
ATOM 1193 C CA . SER A 1 147 ? -16.045 -2.535 13.720 1.00 97.62 147 SER A CA 1
ATOM 1194 C C . SER A 1 147 ? -15.939 -1.933 15.129 1.00 97.62 147 SER A C 1
ATOM 1196 O O . SER A 1 147 ? -16.925 -1.415 15.648 1.00 97.62 147 SER A O 1
ATOM 1198 N N . ILE A 1 148 ? -14.743 -1.953 15.726 1.00 96.69 148 ILE A N 1
ATOM 1199 C CA . ILE A 1 148 ? -14.467 -1.369 17.048 1.00 96.69 148 ILE A CA 1
ATOM 1200 C C . ILE A 1 148 ? -13.793 0.015 16.966 1.00 96.69 148 ILE A C 1
ATOM 1202 O O . ILE A 1 148 ? -13.435 0.584 17.995 1.00 96.69 148 ILE A O 1
ATOM 1206 N N . GLY A 1 149 ? -13.620 0.560 15.757 1.00 96.19 149 GLY A N 1
ATOM 1207 C CA . GLY A 1 149 ? -13.118 1.916 15.529 1.00 96.19 149 GLY A CA 1
ATOM 1208 C C . GLY A 1 149 ? -11.596 2.093 15.589 1.00 96.19 149 GLY A C 1
ATOM 1209 O O . GLY A 1 149 ? -11.145 3.228 15.736 1.00 96.19 149 GLY A O 1
ATOM 1210 N N . ILE A 1 150 ? -10.787 1.029 15.451 1.00 96.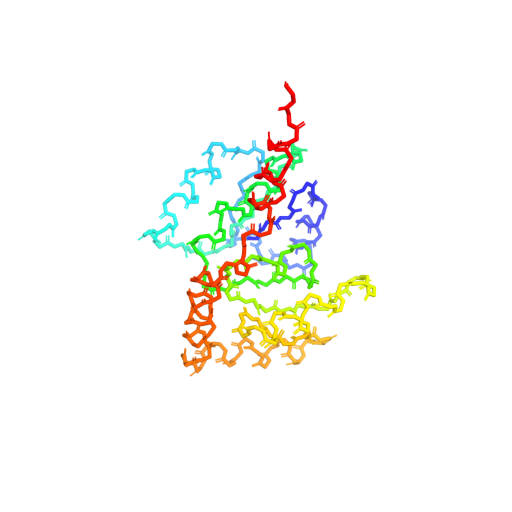06 150 ILE A N 1
ATOM 1211 C CA . ILE A 1 150 ? -9.307 1.128 15.469 1.00 96.06 150 ILE A CA 1
ATOM 1212 C C . ILE A 1 150 ? -8.793 2.133 14.429 1.00 96.06 150 ILE A C 1
ATOM 1214 O O . ILE A 1 150 ? -7.923 2.949 14.724 1.00 96.06 150 ILE A O 1
ATOM 1218 N N . TYR A 1 151 ? -9.369 2.120 13.227 1.00 95.31 151 TYR A N 1
ATOM 1219 C CA . TYR A 1 151 ? -8.939 2.974 12.115 1.00 95.31 151 TYR A CA 1
ATOM 1220 C C . TYR A 1 151 ? -9.587 4.373 12.115 1.00 95.31 151 TYR A C 1
ATOM 1222 O O . TYR A 1 151 ? -9.380 5.150 11.185 1.00 95.31 151 TYR A O 1
ATOM 1230 N N . ASP A 1 152 ? -10.372 4.728 13.139 1.00 95.12 152 ASP A N 1
ATOM 1231 C CA . ASP A 1 152 ? -11.167 5.965 13.143 1.00 95.12 152 ASP A CA 1
ATOM 1232 C C . ASP A 1 152 ? -10.435 7.177 13.746 1.00 95.12 152 ASP A C 1
ATOM 1234 O O . ASP A 1 152 ? -11.030 8.243 13.914 1.00 95.12 152 ASP A O 1
ATOM 1238 N N . GLY A 1 153 ? -9.139 7.052 14.055 1.00 92.75 153 GLY A N 1
ATOM 1239 C CA . GLY A 1 153 ? -8.365 8.076 14.766 1.00 92.75 153 GLY A CA 1
ATOM 1240 C C . GLY A 1 153 ? -8.482 9.481 14.161 1.00 92.75 153 GLY A C 1
ATOM 1241 O O . GLY A 1 153 ? -8.807 10.433 14.870 1.00 92.75 153 GLY A O 1
ATOM 1242 N N . ALA A 1 154 ? -8.304 9.615 12.843 1.00 92.12 154 ALA A N 1
ATOM 1243 C CA . ALA A 1 154 ? -8.430 10.906 12.159 1.00 92.12 154 ALA A CA 1
ATOM 1244 C C . ALA A 1 154 ? -9.859 11.477 12.235 1.00 92.12 154 ALA A C 1
ATOM 1246 O O . ALA A 1 154 ? -10.033 12.665 12.512 1.00 92.12 154 ALA A O 1
ATOM 1247 N N . TYR A 1 155 ? -10.887 10.637 12.067 1.00 93.88 155 TYR A N 1
ATOM 1248 C CA . TYR A 1 155 ? -12.286 11.054 12.199 1.00 93.88 155 TYR A CA 1
ATOM 1249 C C . TYR A 1 155 ? -12.583 11.571 13.607 1.00 93.88 155 TYR A C 1
ATOM 1251 O O . TYR A 1 155 ? -13.220 12.613 13.754 1.00 93.88 155 TYR A O 1
ATOM 1259 N N . LYS A 1 156 ? -12.064 10.896 14.640 1.00 95.44 156 LYS A N 1
ATOM 1260 C CA . LYS A 1 156 ? -12.225 11.317 16.037 1.00 95.44 156 LYS A CA 1
ATOM 1261 C C . LYS A 1 156 ? -11.531 12.634 16.342 1.00 95.44 156 LYS A C 1
ATOM 1263 O O . LYS A 1 156 ? -12.107 13.469 17.033 1.00 95.44 156 LYS A O 1
ATOM 1268 N N . VAL A 1 157 ? -10.345 12.869 15.785 1.00 95.62 157 VAL A N 1
ATOM 1269 C CA . VAL A 1 157 ? -9.668 14.168 15.914 1.00 95.62 157 VAL A CA 1
ATOM 1270 C C . VAL A 1 157 ? -10.500 15.288 15.283 1.00 95.62 157 VAL A C 1
ATOM 1272 O O . VAL A 1 157 ? -10.674 16.337 15.903 1.00 95.62 157 VAL A O 1
ATOM 1275 N N . VAL A 1 158 ? -11.055 15.070 14.087 1.00 96.12 158 VAL A N 1
ATOM 1276 C CA . VAL A 1 158 ? -11.905 16.064 13.409 1.00 96.12 158 VAL A CA 1
ATOM 1277 C C . VAL A 1 158 ? -13.198 16.318 14.187 1.00 96.12 158 VAL A C 1
ATOM 1279 O O . VAL A 1 158 ? -13.563 17.474 14.386 1.00 96.12 158 VAL A O 1
ATOM 1282 N N . GLU A 1 159 ? -13.866 15.267 14.667 1.00 96.25 159 GLU A N 1
ATOM 1283 C CA . GLU A 1 159 ? -15.074 15.360 15.499 1.00 96.25 159 GLU A CA 1
ATOM 1284 C C . GLU A 1 159 ? -14.826 16.232 16.741 1.00 96.25 159 GLU A C 1
ATOM 1286 O O . GLU A 1 159 ? -15.564 17.188 16.994 1.00 96.25 159 GLU A O 1
ATOM 1291 N N . LEU A 1 160 ? -13.731 15.965 17.463 1.00 96.50 160 LEU A N 1
ATOM 1292 C CA . LEU A 1 160 ? -13.324 16.746 18.632 1.00 96.50 160 LEU A CA 1
ATOM 1293 C C . LEU A 1 160 ? -13.026 18.205 18.271 1.00 96.50 160 LEU A C 1
ATOM 1295 O O . LEU A 1 160 ? -13.502 19.113 18.950 1.00 96.50 160 LEU A O 1
ATOM 1299 N N . ALA A 1 161 ? -12.274 18.448 17.195 1.00 96.94 161 ALA A N 1
ATOM 1300 C CA . ALA A 1 161 ? -11.930 19.801 16.760 1.00 96.94 161 ALA A CA 1
ATOM 1301 C C . ALA A 1 161 ? -13.174 20.616 16.367 1.00 96.94 161 ALA A C 1
ATOM 1303 O O . ALA A 1 161 ? -13.286 21.790 16.724 1.00 96.94 161 ALA A O 1
ATOM 1304 N N . MET A 1 162 ? -14.132 19.995 15.676 1.00 96.62 162 MET A N 1
ATOM 1305 C CA . MET A 1 162 ? -15.380 20.645 15.276 1.00 96.62 162 MET A CA 1
ATOM 1306 C C . MET A 1 162 ? -16.289 20.950 16.470 1.00 96.62 162 MET A C 1
ATOM 1308 O O . MET A 1 162 ? -16.934 21.995 16.474 1.00 96.62 162 MET A O 1
ATOM 1312 N N . GLY A 1 163 ? -16.288 20.108 17.507 1.00 95.31 163 GLY A N 1
ATOM 1313 C CA . GLY A 1 163 ? -17.005 20.375 18.759 1.00 95.31 163 GLY A CA 1
ATOM 1314 C C . GLY A 1 163 ? -16.456 21.563 19.564 1.00 95.31 163 GLY A C 1
ATOM 1315 O O . GLY A 1 163 ? -17.167 22.121 20.394 1.00 95.31 163 GLY A O 1
ATOM 1316 N N . LEU A 1 164 ? -15.210 21.982 19.310 1.00 94.69 164 LEU A N 1
ATOM 1317 C CA . LEU A 1 164 ? -14.586 23.156 19.937 1.00 94.69 164 LEU A CA 1
ATOM 1318 C C . LEU A 1 164 ? -14.857 24.465 19.181 1.00 94.69 164 LEU A C 1
ATOM 1320 O O . LEU A 1 164 ? -14.468 25.542 19.647 1.00 94.69 164 LEU A O 1
ATOM 1324 N N . LYS A 1 165 ? -15.490 24.392 18.006 1.00 86.75 165 LYS A N 1
ATOM 1325 C CA . LYS A 1 165 ? -15.788 25.559 17.179 1.00 86.75 165 LYS A CA 1
ATOM 1326 C C . LYS A 1 165 ? -16.935 26.349 17.823 1.00 86.75 165 LYS A C 1
ATOM 1328 O O . LYS A 1 165 ? -18.041 25.834 17.956 1.00 86.75 165 LYS A O 1
ATOM 1333 N N . LYS A 1 166 ? -16.633 27.573 18.265 1.00 67.62 166 LYS A N 1
ATOM 1334 C CA . LYS A 1 166 ? -17.610 28.534 18.802 1.00 67.62 166 LYS A CA 1
ATOM 1335 C C . LYS A 1 166 ? -18.480 29.131 17.705 1.00 67.62 166 LYS A C 1
ATOM 1337 O O . LYS A 1 166 ? -17.941 29.344 16.594 1.00 67.62 166 LYS A O 1
#